Protein AF-A0A7X6BPS3-F1 (afdb_monomer)

Secondary structure (DSSP, 8-state):
---STTSSGGGTS--TT-S--HHHHHHHHHHHHHHHHHHHHHHHHHHHHHHHHSTT--HHHHHHHHHHHHHHHHHHHHSPPPP-

Organism: NCBI:txid74314

Mean predicted aligned error: 8.47 Å

Structure (mmCIF, N/CA/C/O backbone):
data_AF-A0A7X6BPS3-F1
#
_entry.id   AF-A0A7X6BPS3-F1
#
loop_
_atom_site.group_PDB
_atom_site.id
_atom_site.type_symbol
_atom_site.label_atom_id
_atom_site.label_alt_id
_atom_site.label_comp_id
_atom_site.label_asym_id
_atom_site.label_entity_id
_atom_site.label_seq_id
_atom_site.pdbx_PDB_ins_code
_atom_site.Cartn_x
_atom_site.Cartn_y
_atom_site.Cartn_z
_atom_site.occupancy
_atom_site.B_iso_or_equiv
_atom_site.auth_seq_id
_atom_site.auth_comp_id
_atom_site.auth_asym_id
_atom_site.auth_atom_id
_atom_site.pdbx_PDB_model_num
ATOM 1 N N . MET A 1 1 ? 47.281 20.730 -20.257 1.00 46.94 1 MET A N 1
ATOM 2 C CA . MET A 1 1 ? 46.682 21.143 -21.540 1.00 46.94 1 MET A CA 1
ATOM 3 C C . MET A 1 1 ? 45.611 20.114 -21.844 1.00 46.94 1 MET A C 1
ATOM 5 O O . MET A 1 1 ? 45.945 18.939 -21.839 1.00 46.94 1 MET A O 1
ATOM 9 N N . ALA A 1 2 ? 44.342 20.522 -21.914 1.00 57.56 2 ALA A N 1
ATOM 10 C CA . ALA A 1 2 ? 43.244 19.615 -22.242 1.00 57.56 2 ALA A CA 1
ATOM 11 C C . ALA A 1 2 ? 43.372 19.209 -23.716 1.00 57.56 2 ALA A C 1
ATOM 13 O O . ALA A 1 2 ? 43.584 20.080 -24.558 1.00 57.56 2 ALA A O 1
ATOM 14 N N . ASP A 1 3 ? 43.317 17.908 -23.987 1.00 59.22 3 ASP A N 1
ATOM 15 C CA . ASP A 1 3 ? 43.387 17.345 -25.333 1.00 59.22 3 ASP A CA 1
ATOM 16 C C . ASP A 1 3 ? 42.120 17.738 -26.127 1.00 59.22 3 ASP A C 1
ATOM 18 O O . ASP A 1 3 ? 41.011 17.421 -25.685 1.00 59.22 3 ASP A O 1
ATOM 22 N N . PRO A 1 4 ? 42.238 18.472 -27.250 1.00 58.31 4 PRO A N 1
ATOM 23 C CA . PRO A 1 4 ? 41.095 18.939 -28.033 1.00 58.31 4 PRO A CA 1
ATOM 24 C C . PRO A 1 4 ? 40.491 17.870 -28.967 1.00 58.31 4 PRO A C 1
ATOM 26 O O . PRO A 1 4 ? 39.565 18.187 -29.713 1.00 58.31 4 PRO A O 1
ATOM 29 N N . HIS A 1 5 ? 40.961 16.618 -28.944 1.00 54.44 5 HIS A N 1
ATOM 30 C CA . HIS A 1 5 ? 40.597 15.591 -29.931 1.00 54.44 5 HIS A CA 1
ATOM 31 C C . HIS A 1 5 ? 39.385 14.698 -29.599 1.00 54.44 5 HIS A C 1
ATOM 33 O O . HIS A 1 5 ? 39.242 13.653 -30.217 1.00 54.44 5 HIS A O 1
ATOM 39 N N . HIS A 1 6 ? 38.504 15.032 -28.648 1.00 54.06 6 HIS A N 1
ATOM 40 C CA . HIS A 1 6 ? 37.376 14.136 -28.287 1.00 54.06 6 HIS A CA 1
ATOM 41 C C . HIS A 1 6 ? 35.971 14.731 -28.485 1.00 54.06 6 HIS A C 1
ATOM 43 O O . HIS A 1 6 ? 34.979 14.075 -28.183 1.00 54.06 6 HIS A O 1
ATOM 49 N N . ALA A 1 7 ? 35.853 15.960 -28.999 1.00 56.16 7 ALA A N 1
ATOM 50 C CA . ALA A 1 7 ? 34.548 16.602 -29.188 1.00 56.16 7 ALA A CA 1
ATOM 51 C C . ALA A 1 7 ? 33.888 16.299 -30.550 1.00 56.16 7 ALA A C 1
ATOM 53 O O . ALA A 1 7 ? 32.665 16.342 -30.640 1.00 56.16 7 ALA A O 1
ATOM 54 N N . SER A 1 8 ? 34.662 15.996 -31.601 1.00 54.41 8 SER A N 1
ATOM 55 C CA . SER A 1 8 ? 34.124 15.690 -32.940 1.00 54.41 8 SER A CA 1
ATOM 56 C C . SER A 1 8 ? 33.624 14.253 -33.076 1.00 54.41 8 SER A C 1
ATOM 58 O O . SER A 1 8 ? 32.613 14.029 -33.729 1.00 54.41 8 SER A O 1
ATOM 60 N N . ASP A 1 9 ? 34.283 13.301 -32.414 1.00 55.41 9 ASP A N 1
ATOM 61 C CA . ASP A 1 9 ? 34.027 11.866 -32.610 1.00 55.41 9 ASP A CA 1
ATOM 62 C C . ASP A 1 9 ? 32.842 11.364 -31.762 1.00 55.41 9 ASP A C 1
ATOM 64 O O . ASP A 1 9 ? 32.207 10.362 -32.078 1.00 55.41 9 ASP A O 1
ATOM 68 N N . ALA A 1 10 ? 32.469 12.108 -30.713 1.00 57.91 10 ALA A N 1
ATOM 69 C CA . ALA A 1 10 ? 31.342 11.779 -29.838 1.00 57.91 10 ALA A CA 1
ATOM 70 C C . ALA A 1 10 ? 29.965 11.896 -30.524 1.00 57.91 10 ALA A C 1
ATOM 72 O O . ALA A 1 10 ? 28.982 11.342 -30.029 1.00 57.91 10 ALA A O 1
ATOM 73 N N . HIS A 1 11 ? 29.872 12.632 -31.636 1.00 56.09 11 HIS A N 1
ATOM 74 C CA . HIS A 1 11 ? 28.623 12.813 -32.377 1.00 56.09 11 HIS A CA 1
ATOM 75 C C . HIS A 1 11 ? 28.340 11.684 -33.379 1.00 56.09 11 HIS A C 1
ATOM 77 O O . HIS A 1 11 ? 27.166 11.418 -33.638 1.00 56.09 11 HIS A O 1
ATOM 83 N N . ASP A 1 12 ? 29.372 10.998 -33.881 1.00 63.94 12 ASP A N 1
ATOM 84 C CA . ASP A 1 12 ? 29.232 9.929 -34.881 1.00 63.94 12 ASP A CA 1
ATOM 85 C C . ASP A 1 12 ? 29.010 8.536 -34.249 1.00 63.94 12 ASP A C 1
ATOM 87 O O . ASP A 1 12 ? 28.384 7.677 -34.869 1.00 63.94 12 ASP A O 1
ATOM 91 N N . ASP A 1 13 ? 29.422 8.327 -32.991 1.00 71.25 13 ASP A N 1
ATOM 92 C CA . ASP A 1 13 ? 29.230 7.066 -32.243 1.00 71.25 13 ASP A CA 1
ATOM 93 C C . ASP A 1 13 ? 27.847 6.935 -31.568 1.00 71.25 13 ASP A C 1
ATOM 95 O O . ASP A 1 13 ? 27.471 5.869 -31.064 1.00 71.25 13 ASP A O 1
ATOM 99 N N . TYR A 1 14 ? 27.052 8.009 -31.537 1.00 79.00 14 TYR A N 1
ATOM 100 C CA . TYR A 1 14 ? 25.707 7.957 -30.969 1.00 79.00 14 TYR A CA 1
ATOM 101 C C . TYR A 1 14 ? 24.726 7.274 -31.929 1.00 79.00 14 TYR A C 1
ATOM 103 O O . TYR A 1 14 ? 24.306 7.838 -32.939 1.00 79.00 14 TYR A O 1
ATOM 111 N N . VAL A 1 15 ? 24.252 6.085 -31.552 1.00 85.81 15 VAL A N 1
ATOM 112 C CA . VAL A 1 15 ? 23.136 5.419 -32.234 1.00 85.81 15 VAL A CA 1
ATOM 113 C C . VAL A 1 15 ? 21.855 5.628 -31.430 1.00 85.81 15 VAL A C 1
ATOM 115 O O . VAL A 1 15 ? 21.707 5.180 -30.293 1.00 85.81 15 VAL A O 1
ATOM 118 N N . ARG A 1 16 ? 20.877 6.316 -32.023 1.00 85.38 16 ARG A N 1
ATOM 119 C CA . ARG A 1 16 ? 19.594 6.572 -31.358 1.00 85.38 16 ARG A CA 1
ATOM 120 C C . ARG A 1 16 ? 18.914 5.255 -30.966 1.00 85.38 16 ARG A C 1
ATOM 122 O O . ARG A 1 16 ? 18.620 4.428 -31.822 1.00 85.38 16 ARG A O 1
ATOM 129 N N . GLY A 1 17 ? 18.593 5.113 -29.680 1.00 88.00 17 GLY A N 1
ATOM 130 C CA . GLY A 1 17 ? 17.855 3.960 -29.150 1.00 88.00 17 GLY A CA 1
ATOM 131 C C . GLY A 1 17 ? 18.696 2.704 -28.910 1.00 88.00 17 GLY A C 1
ATOM 132 O O . GLY A 1 17 ? 18.134 1.705 -28.477 1.00 88.00 17 GLY A O 1
ATOM 133 N N . SER A 1 18 ? 20.014 2.744 -29.139 1.00 89.06 18 SER A N 1
ATOM 134 C CA . SER A 1 18 ? 20.916 1.642 -28.767 1.00 89.06 18 SER A CA 1
ATOM 135 C C . SER A 1 18 ? 21.317 1.664 -27.288 1.00 89.06 18 SER A C 1
ATOM 137 O O . SER A 1 18 ? 21.953 0.728 -26.811 1.00 89.06 18 SER A O 1
ATOM 139 N N . GLN A 1 19 ? 20.966 2.729 -26.558 1.00 91.12 19 GLN A N 1
ATOM 140 C CA . GLN A 1 19 ? 21.279 2.855 -25.140 1.00 91.12 19 GLN A CA 1
ATOM 141 C C . GLN A 1 19 ? 20.589 1.740 -24.343 1.00 91.12 19 GLN A C 1
ATOM 143 O O . GLN A 1 19 ? 19.371 1.585 -24.410 1.00 91.12 19 GLN A O 1
ATOM 148 N N . HIS A 1 20 ? 21.366 1.015 -23.539 1.00 92.69 20 HIS A N 1
ATOM 149 C CA . HIS A 1 20 ? 20.838 0.059 -22.570 1.00 92.69 20 HIS A CA 1
ATOM 150 C C . HIS A 1 20 ? 19.936 0.762 -21.544 1.00 92.69 20 HIS A C 1
ATOM 152 O O . HIS A 1 20 ? 20.303 1.803 -20.987 1.00 92.69 20 HIS A O 1
ATOM 158 N N . ILE A 1 21 ? 18.747 0.196 -21.312 1.00 94.44 21 ILE A N 1
ATOM 159 C CA . ILE A 1 21 ? 17.720 0.769 -20.427 1.00 94.44 21 ILE A CA 1
ATOM 160 C C . ILE A 1 21 ? 17.382 -0.112 -19.219 1.00 94.44 21 ILE A C 1
ATOM 162 O O . ILE A 1 21 ? 16.355 0.102 -18.577 1.00 94.44 21 ILE A O 1
ATOM 166 N N . ASP A 1 22 ? 18.207 -1.117 -18.925 1.00 95.56 22 ASP A N 1
ATOM 167 C CA . ASP A 1 22 ? 17.899 -2.144 -17.923 1.00 95.56 22 ASP A CA 1
ATOM 168 C C . ASP A 1 22 ? 17.649 -1.534 -16.529 1.00 95.56 22 ASP A C 1
ATOM 170 O O . ASP A 1 22 ? 16.690 -1.890 -15.842 1.00 95.56 22 ASP A O 1
ATOM 174 N N . GLU A 1 23 ? 18.431 -0.520 -16.152 1.00 95.44 23 GLU A N 1
ATOM 175 C CA . GLU A 1 23 ? 18.279 0.186 -14.873 1.00 95.44 23 GLU A CA 1
ATOM 176 C C . GLU A 1 23 ? 17.025 1.073 -14.830 1.00 95.44 23 GLU A C 1
ATOM 178 O O . GLU A 1 23 ? 16.321 1.146 -13.817 1.00 95.44 23 GLU A O 1
ATOM 183 N N . GLN A 1 24 ? 16.694 1.734 -15.941 1.00 96.44 24 GLN A N 1
ATOM 184 C CA . GLN A 1 24 ? 15.482 2.543 -16.068 1.00 96.44 24 GLN A CA 1
ATOM 185 C C . GLN A 1 24 ? 14.233 1.657 -16.017 1.00 96.44 24 GLN A C 1
ATOM 187 O O . GLN A 1 24 ? 13.248 2.026 -15.374 1.00 96.44 24 GLN A O 1
ATOM 192 N N . ALA A 1 25 ? 14.280 0.485 -16.654 1.00 96.44 25 ALA A N 1
ATOM 193 C CA . ALA A 1 25 ? 13.210 -0.502 -16.618 1.00 96.44 25 ALA A CA 1
ATOM 194 C C . ALA A 1 25 ? 12.995 -1.027 -15.191 1.00 96.44 25 ALA A C 1
ATOM 196 O O . ALA A 1 25 ? 11.878 -0.951 -14.682 1.00 96.44 25 ALA A O 1
ATOM 197 N N . SER A 1 26 ? 14.067 -1.437 -14.506 1.00 96.75 26 SER A N 1
ATOM 198 C CA . SER A 1 26 ? 14.031 -1.862 -13.097 1.00 96.75 26 SER A CA 1
ATOM 199 C C . SER A 1 26 ? 13.440 -0.782 -12.179 1.00 96.75 26 SER A C 1
ATOM 201 O O . SER A 1 26 ? 12.551 -1.039 -11.361 1.00 96.75 26 SER A O 1
ATOM 203 N N . THR A 1 27 ? 13.857 0.471 -12.371 1.00 97.50 27 THR A N 1
ATOM 204 C CA . THR A 1 27 ? 13.330 1.613 -11.610 1.00 97.50 27 THR A CA 1
ATOM 205 C C . THR A 1 27 ? 11.834 1.817 -11.857 1.00 97.50 27 THR A C 1
ATOM 207 O O . THR A 1 27 ? 11.070 2.083 -10.924 1.00 97.50 27 THR A O 1
ATOM 210 N N . PHE A 1 28 ? 11.388 1.677 -13.106 1.00 96.38 28 PHE A N 1
ATOM 211 C CA . PHE A 1 28 ? 9.978 1.806 -13.455 1.00 96.38 28 PHE A CA 1
ATOM 212 C C . PHE A 1 28 ? 9.131 0.667 -12.873 1.00 96.38 28 PHE A C 1
ATOM 214 O O . PHE A 1 28 ? 8.050 0.917 -12.338 1.00 96.38 28 PHE A O 1
ATOM 221 N N . GLU A 1 29 ? 9.629 -0.568 -12.894 1.00 96.50 29 GLU A N 1
ATOM 222 C CA . GLU A 1 29 ? 8.964 -1.705 -12.253 1.00 96.50 29 GLU A CA 1
ATOM 223 C C . GLU A 1 29 ? 8.800 -1.489 -10.746 1.00 96.50 29 GLU A C 1
ATOM 225 O O . GLU A 1 29 ? 7.714 -1.711 -10.197 1.00 96.50 29 GLU A O 1
ATOM 230 N N . LEU A 1 30 ? 9.840 -0.988 -10.071 1.00 97.19 30 LEU A N 1
ATOM 231 C CA . LEU A 1 30 ? 9.762 -0.610 -8.662 1.00 97.19 30 LEU A CA 1
ATOM 232 C C . LEU A 1 30 ? 8.689 0.462 -8.429 1.00 97.19 30 LEU A C 1
ATOM 234 O O . LEU A 1 30 ? 7.866 0.316 -7.522 1.00 97.19 30 LEU A O 1
ATOM 238 N N . PHE A 1 31 ? 8.664 1.513 -9.251 1.00 97.44 31 PHE A N 1
ATOM 239 C CA . PHE A 1 31 ? 7.666 2.579 -9.156 1.00 97.44 31 PHE A CA 1
ATOM 240 C C . PHE A 1 31 ? 6.239 2.041 -9.300 1.00 97.44 31 PHE A C 1
ATOM 242 O O . PHE A 1 31 ? 5.378 2.351 -8.475 1.00 97.44 31 PHE A O 1
ATOM 249 N N . ILE A 1 32 ? 5.98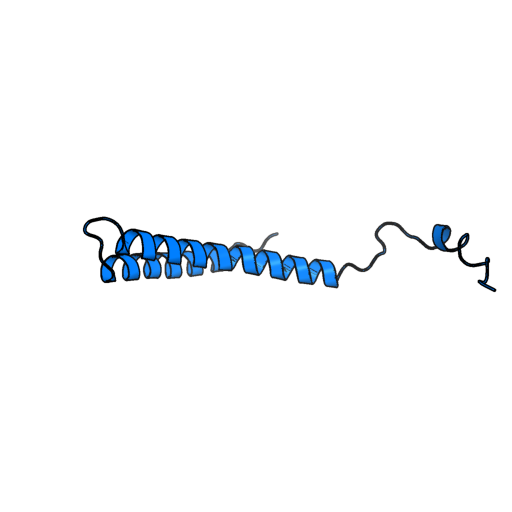0 1.200 -10.302 1.00 95.94 32 ILE A N 1
ATOM 250 C CA . ILE A 1 32 ? 4.654 0.612 -10.522 1.00 95.94 32 ILE A CA 1
ATOM 251 C C . ILE A 1 32 ? 4.253 -0.285 -9.352 1.00 95.94 32 ILE A C 1
ATOM 253 O O . ILE A 1 32 ? 3.110 -0.219 -8.893 1.00 95.94 32 ILE A O 1
ATOM 257 N N . ASN A 1 33 ? 5.181 -1.080 -8.819 1.00 95.25 33 ASN A N 1
ATOM 258 C CA . ASN A 1 33 ? 4.922 -1.903 -7.642 1.00 95.25 33 ASN A CA 1
ATOM 259 C C . ASN A 1 33 ? 4.575 -1.044 -6.417 1.00 95.25 33 ASN A C 1
ATOM 261 O O . ASN A 1 33 ? 3.584 -1.321 -5.737 1.00 95.25 33 ASN A O 1
ATOM 265 N N . LEU A 1 34 ? 5.325 0.030 -6.167 1.00 97.12 34 LEU A N 1
ATOM 266 C CA . LEU A 1 34 ? 5.045 0.978 -5.086 1.00 97.12 34 LEU A CA 1
ATOM 267 C C . LEU A 1 34 ? 3.702 1.683 -5.273 1.00 97.12 34 LEU A C 1
ATOM 269 O O . LEU A 1 34 ? 2.932 1.766 -4.324 1.00 97.12 34 LEU A O 1
ATOM 273 N N . ALA A 1 35 ? 3.378 2.150 -6.476 1.00 96.31 35 ALA A N 1
ATOM 274 C CA . ALA A 1 35 ? 2.100 2.798 -6.752 1.00 96.31 35 ALA A CA 1
ATOM 275 C C . ALA A 1 35 ? 0.925 1.828 -6.547 1.00 96.31 35 ALA A C 1
ATOM 277 O O . ALA A 1 35 ? -0.066 2.164 -5.893 1.00 96.31 35 ALA A O 1
ATOM 278 N N . LYS A 1 36 ? 1.053 0.595 -7.048 1.00 94.12 36 LYS A N 1
ATOM 279 C CA . LYS A 1 36 ? 0.036 -0.457 -6.944 1.00 94.12 36 LYS A CA 1
ATOM 280 C C . LYS A 1 36 ? -0.240 -0.851 -5.493 1.00 94.12 36 LYS A C 1
ATOM 282 O O . LYS A 1 36 ? -1.392 -0.861 -5.070 1.00 94.12 36 LYS A O 1
ATOM 287 N N . TRP A 1 37 ? 0.796 -1.179 -4.729 1.00 96.38 37 TRP A N 1
ATOM 288 C CA . TRP A 1 37 ? 0.630 -1.635 -3.345 1.00 96.38 37 TRP A CA 1
ATOM 289 C C . TRP A 1 37 ? 0.456 -0.474 -2.362 1.00 96.38 37 TRP A C 1
ATOM 291 O O . TRP A 1 37 ? -0.342 -0.564 -1.429 1.00 96.38 37 TRP A O 1
ATOM 301 N N . GLY A 1 38 ? 1.149 0.638 -2.594 1.00 97.75 38 GLY A N 1
ATOM 302 C CA . GLY A 1 38 ? 1.082 1.839 -1.768 1.00 97.75 38 GLY A CA 1
ATOM 303 C C . GLY A 1 38 ? -0.284 2.516 -1.815 1.00 97.75 38 GLY A C 1
ATOM 304 O O . GLY A 1 38 ? -0.797 2.900 -0.767 1.00 97.75 38 GLY A O 1
ATOM 305 N N . SER A 1 39 ? -0.929 2.598 -2.984 1.00 98.00 39 SER A N 1
ATOM 306 C CA . SER A 1 39 ? -2.287 3.160 -3.086 1.00 98.00 39 SER A CA 1
ATOM 307 C C . SER A 1 39 ? -3.320 2.355 -2.288 1.00 98.00 39 SER A C 1
ATOM 309 O O . SER A 1 39 ? -4.132 2.950 -1.579 1.00 98.00 39 SER A O 1
ATOM 311 N N . LEU A 1 40 ? -3.251 1.017 -2.318 1.00 98.19 40 LEU A N 1
ATOM 312 C CA . LEU A 1 40 ? -4.106 0.159 -1.490 1.00 98.19 40 LEU A CA 1
ATOM 313 C C . LEU A 1 40 ? -3.879 0.421 0.003 1.00 98.19 40 LEU A C 1
ATOM 315 O O . LEU A 1 40 ? -4.839 0.544 0.764 1.00 98.19 40 LEU A O 1
ATOM 319 N N . PHE A 1 41 ? -2.619 0.534 0.422 1.00 98.25 41 PHE A N 1
ATOM 320 C CA . PHE A 1 41 ? -2.279 0.789 1.819 1.00 98.25 41 PHE A CA 1
ATOM 321 C C . PHE A 1 41 ? -2.813 2.146 2.297 1.00 98.25 41 PHE A C 1
ATOM 323 O O . PHE A 1 41 ? -3.452 2.224 3.347 1.00 98.25 41 PHE A O 1
ATOM 330 N N . ILE A 1 42 ? -2.643 3.196 1.487 1.00 98.62 42 ILE A N 1
ATOM 331 C CA . ILE A 1 42 ? -3.191 4.531 1.759 1.00 98.62 42 ILE A CA 1
ATOM 332 C C . ILE A 1 42 ? -4.719 4.472 1.870 1.00 98.62 42 ILE A C 1
ATOM 334 O O . ILE A 1 42 ? -5.276 4.998 2.831 1.00 98.62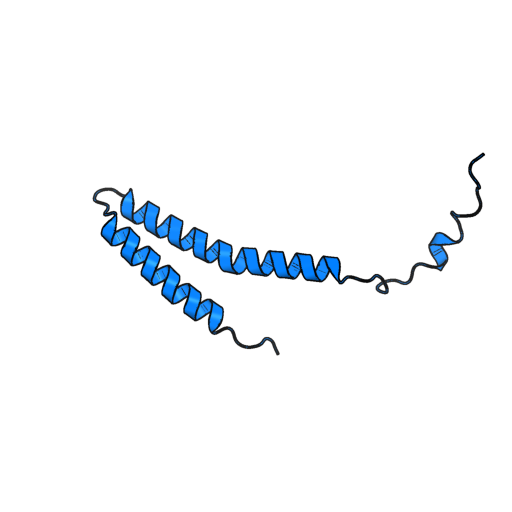 42 ILE A O 1
ATOM 338 N N . ALA A 1 43 ? -5.406 3.790 0.950 1.00 98.50 43 ALA A N 1
ATOM 339 C CA . ALA A 1 43 ? -6.863 3.654 0.990 1.00 98.50 43 ALA A CA 1
ATOM 340 C C . ALA A 1 43 ? -7.358 2.954 2.270 1.00 98.50 43 ALA A C 1
ATOM 342 O O . ALA A 1 43 ? -8.347 3.384 2.870 1.00 98.50 43 ALA A O 1
ATOM 343 N N . CYS A 1 44 ? -6.655 1.912 2.725 1.00 98.75 44 CYS A N 1
ATOM 344 C CA . CYS A 1 44 ? -6.973 1.213 3.972 1.00 98.75 44 CYS A CA 1
ATOM 345 C C . CYS A 1 44 ? -6.780 2.117 5.195 1.00 98.75 44 CYS A C 1
ATOM 347 O O . CYS A 1 44 ? -7.665 2.181 6.049 1.00 98.75 44 CYS A O 1
ATOM 349 N N . ILE A 1 45 ? -5.665 2.854 5.261 1.00 98.69 45 ILE A N 1
ATOM 350 C CA . ILE A 1 45 ? -5.390 3.800 6.353 1.00 98.69 45 ILE A CA 1
ATOM 351 C C . ILE A 1 45 ? -6.443 4.902 6.391 1.00 98.69 45 ILE A C 1
ATOM 353 O O . ILE A 1 45 ? -6.997 5.174 7.452 1.00 98.69 45 ILE A O 1
ATOM 357 N N . LEU A 1 46 ? -6.747 5.522 5.251 1.00 98.69 46 LEU A N 1
ATOM 358 C CA . LEU A 1 46 ? -7.744 6.588 5.193 1.00 98.69 46 LEU A CA 1
ATOM 359 C C . LEU A 1 46 ? -9.114 6.082 5.641 1.00 98.6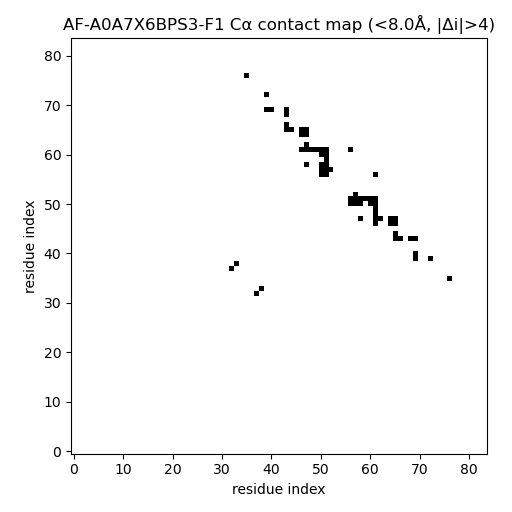9 46 LEU A C 1
ATOM 361 O O . LEU A 1 46 ? -9.754 6.721 6.468 1.00 98.69 46 LEU A O 1
ATOM 365 N N . THR A 1 47 ? -9.528 4.903 5.175 1.00 98.56 47 THR A N 1
ATOM 366 C CA . THR A 1 47 ? -10.793 4.280 5.593 1.00 98.56 47 THR A CA 1
ATOM 367 C C . THR A 1 47 ? -10.835 4.055 7.106 1.00 98.56 47 THR A C 1
ATOM 369 O O . THR A 1 47 ? -11.817 4.409 7.759 1.00 98.56 47 THR A O 1
ATOM 372 N N . PHE A 1 48 ? -9.758 3.512 7.677 1.00 98.75 48 PHE A N 1
ATOM 373 C CA . PHE A 1 48 ? -9.643 3.283 9.114 1.00 98.75 48 PHE A CA 1
ATOM 374 C C . PHE A 1 48 ? -9.732 4.585 9.918 1.00 98.75 48 PHE A C 1
ATOM 376 O O . PHE A 1 48 ? -10.560 4.694 10.823 1.00 98.75 48 PHE A O 1
ATOM 383 N N . LEU A 1 49 ? -8.907 5.578 9.575 1.00 98.56 49 LEU A N 1
ATOM 384 C CA . LEU A 1 49 ? -8.835 6.842 10.307 1.00 98.56 49 LEU A CA 1
ATOM 385 C C . LEU A 1 49 ? -10.142 7.632 10.196 1.00 98.56 49 LEU A C 1
ATOM 387 O O . LEU A 1 49 ? -10.588 8.202 11.188 1.00 98.56 49 LEU A O 1
ATOM 391 N N . VAL A 1 50 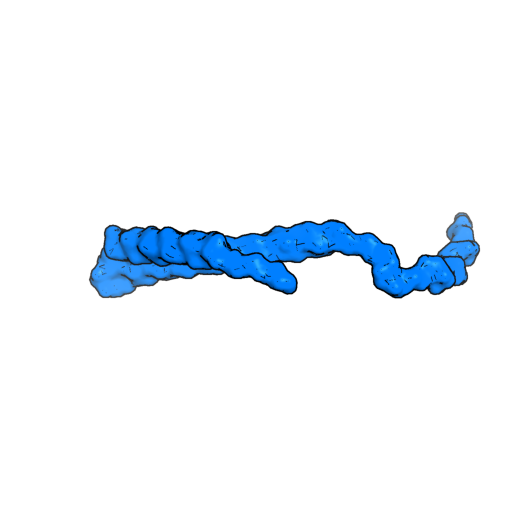? -10.792 7.625 9.029 1.00 98.38 50 VAL A N 1
ATOM 392 C CA . VAL A 1 50 ? -12.087 8.292 8.831 1.00 98.38 50 VAL A CA 1
ATOM 393 C C . VAL A 1 50 ? -13.167 7.653 9.704 1.00 98.38 50 VAL A C 1
ATOM 395 O O . VAL A 1 50 ? -13.866 8.364 10.420 1.00 98.38 50 VAL A O 1
ATOM 398 N N . LEU A 1 51 ? -13.294 6.324 9.703 1.00 98.38 51 LEU A N 1
ATOM 399 C CA . LEU A 1 51 ? -14.325 5.637 10.491 1.00 98.38 51 LEU A CA 1
ATOM 400 C C . LEU A 1 51 ? -14.059 5.668 11.999 1.00 98.38 51 LEU A C 1
ATOM 402 O O . LEU A 1 51 ? -15.006 5.609 12.789 1.00 98.38 51 LEU A O 1
ATOM 406 N N . TRP A 1 52 ? -12.795 5.782 12.404 1.00 98.44 52 TRP A N 1
ATOM 407 C CA . TRP A 1 52 ? -12.437 5.979 13.802 1.00 98.44 52 TRP A CA 1
ATOM 408 C C . TRP A 1 52 ? -12.768 7.404 14.264 1.00 98.44 52 TRP A C 1
ATOM 410 O O . TRP A 1 52 ? -13.468 7.564 15.261 1.00 98.44 52 TRP A O 1
ATOM 420 N N . PHE A 1 53 ? -12.302 8.434 13.556 1.00 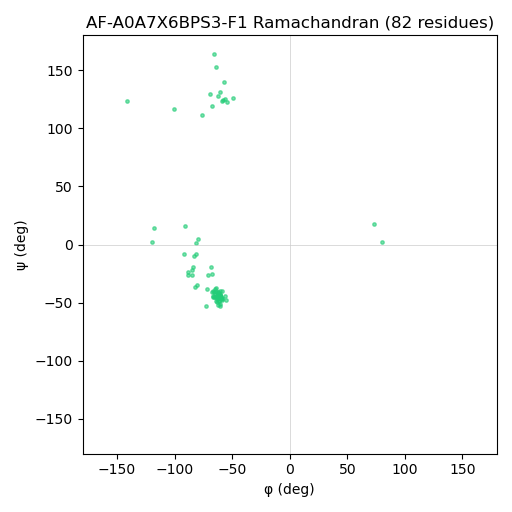98.06 53 PHE A N 1
ATOM 421 C CA . PHE A 1 53 ? -12.342 9.810 14.063 1.00 98.06 53 PHE A CA 1
ATOM 422 C C . PHE A 1 53 ? -13.593 10.618 13.689 1.00 98.06 53 PHE A C 1
ATOM 424 O O . PHE A 1 53 ? -13.775 11.714 14.220 1.00 98.06 53 PHE A O 1
ATOM 431 N N . GLN A 1 54 ? -14.469 10.118 12.814 1.00 97.50 54 GLN A N 1
ATOM 432 C CA . GLN A 1 54 ? -15.754 10.776 12.543 1.00 97.50 54 GLN A CA 1
ATOM 433 C C . GLN A 1 54 ? -16.663 10.804 13.798 1.00 97.50 54 GLN A C 1
ATOM 435 O O . GLN A 1 54 ? -16.519 9.939 14.664 1.00 97.50 54 GLN A O 1
ATOM 440 N N . PRO A 1 55 ? -17.591 11.772 13.951 1.00 97.88 55 PRO A N 1
ATOM 441 C CA . PRO A 1 55 ? -18.464 11.855 15.126 1.00 97.88 55 PRO A CA 1
ATOM 442 C C . PRO A 1 55 ? -19.268 10.567 15.363 1.00 97.88 55 PRO A C 1
ATOM 444 O O . PRO A 1 55 ? -19.974 10.092 14.480 1.00 97.88 55 PRO A O 1
ATOM 447 N N . GLY A 1 56 ? -19.168 9.990 16.564 1.00 96.50 56 GLY A N 1
ATOM 448 C CA . GLY A 1 56 ? -19.752 8.669 16.849 1.00 96.50 56 GLY A CA 1
ATOM 449 C C . GLY A 1 56 ? -18.992 7.501 16.204 1.00 96.50 56 GLY A C 1
ATOM 450 O O . GLY A 1 56 ? -19.539 6.409 16.060 1.00 96.50 56 GLY A O 1
ATOM 451 N N . GLY A 1 57 ? -17.746 7.732 15.791 1.00 96.88 57 GLY A N 1
ATOM 452 C CA . GLY A 1 57 ? -16.865 6.752 15.175 1.00 96.88 57 GLY A CA 1
ATOM 453 C C . GLY A 1 57 ? -16.465 5.613 16.105 1.00 96.88 57 GLY A C 1
ATOM 454 O O . GLY A 1 57 ? -16.626 5.658 17.326 1.00 96.88 57 GLY A O 1
ATOM 455 N N . SER A 1 58 ? -15.944 4.551 15.498 1.00 97.94 58 SER A N 1
ATOM 456 C CA . SER A 1 58 ? -15.593 3.317 16.194 1.00 97.94 58 SER A CA 1
ATOM 457 C C . SER A 1 58 ? -14.299 2.751 15.641 1.00 97.94 58 SER A C 1
ATOM 459 O O . SER A 1 58 ? -14.196 2.433 14.455 1.00 97.94 58 SER A O 1
ATOM 461 N N . PHE A 1 59 ? -13.327 2.567 16.535 1.00 97.62 59 PHE A N 1
ATOM 462 C CA . PHE A 1 59 ? -12.057 1.922 16.218 1.00 97.62 59 PHE A CA 1
ATOM 463 C C . PHE A 1 59 ? -12.273 0.530 15.614 1.00 97.62 59 PHE A C 1
ATOM 465 O O . PHE A 1 59 ? -11.702 0.209 14.577 1.00 97.62 59 PHE A O 1
ATOM 472 N N . ILE A 1 60 ? -13.126 -0.289 16.243 1.00 98.25 60 ILE A N 1
ATOM 473 C CA . ILE A 1 60 ? -13.358 -1.680 15.828 1.00 98.25 60 ILE A CA 1
ATOM 474 C C . ILE A 1 60 ? -14.033 -1.719 14.456 1.00 98.25 60 ILE A C 1
ATOM 476 O O . ILE A 1 60 ? -13.598 -2.468 13.584 1.00 98.25 60 ILE A O 1
ATOM 480 N N . ALA A 1 61 ? -15.059 -0.889 14.239 1.00 97.38 61 ALA A N 1
ATOM 481 C CA . ALA A 1 61 ? -15.738 -0.828 12.947 1.00 97.38 61 ALA A CA 1
ATOM 482 C C . ALA A 1 61 ? -14.782 -0.371 11.835 1.00 97.38 61 ALA A C 1
ATOM 484 O O . ALA A 1 61 ? -14.731 -0.992 10.773 1.00 97.38 61 ALA A O 1
ATOM 485 N N . GLY A 1 62 ? -13.974 0.662 12.101 1.00 98.44 62 GLY A N 1
ATOM 486 C CA . GLY A 1 62 ? -12.946 1.127 11.174 1.00 98.44 62 GLY A CA 1
ATOM 487 C C . GLY A 1 62 ? -11.904 0.053 10.864 1.00 98.44 62 GLY A C 1
ATOM 488 O O . GLY A 1 62 ? -11.549 -0.132 9.702 1.00 98.44 62 GLY A O 1
ATOM 489 N N . ALA A 1 63 ? -11.436 -0.682 11.877 1.00 98.56 63 ALA A N 1
ATOM 490 C CA . ALA A 1 63 ? -10.438 -1.736 11.709 1.00 98.56 63 ALA A CA 1
ATOM 491 C C . ALA A 1 63 ? -10.971 -2.894 10.853 1.00 98.56 63 ALA A C 1
ATOM 493 O O . ALA A 1 63 ? -10.276 -3.360 9.951 1.00 98.56 63 ALA A O 1
ATOM 494 N N . ILE A 1 64 ? -12.219 -3.320 11.080 1.00 98.69 64 ILE A N 1
ATOM 495 C CA . ILE A 1 64 ? -12.872 -4.356 10.268 1.00 98.69 64 ILE A CA 1
ATOM 496 C C . ILE A 1 64 ? -13.026 -3.880 8.821 1.00 98.69 64 ILE A C 1
ATOM 498 O O . ILE A 1 64 ? -12.665 -4.610 7.901 1.00 98.69 64 ILE A O 1
ATOM 502 N N . ALA A 1 65 ? -13.513 -2.656 8.603 1.00 98.56 65 ALA A N 1
ATOM 503 C CA . ALA A 1 65 ? -13.691 -2.108 7.260 1.00 98.56 65 ALA A CA 1
ATOM 504 C C . ALA A 1 65 ? -12.362 -2.019 6.491 1.00 98.56 65 ALA A C 1
ATOM 506 O O . ALA A 1 65 ? -12.278 -2.466 5.346 1.00 98.56 65 ALA A O 1
ATOM 507 N N . ALA A 1 66 ? -11.306 -1.509 7.130 1.00 98.62 66 ALA A N 1
ATOM 508 C CA . ALA A 1 66 ? -9.976 -1.441 6.535 1.00 98.62 66 ALA A CA 1
ATOM 509 C C . ALA A 1 66 ? -9.389 -2.833 6.256 1.00 98.62 66 ALA A C 1
ATOM 511 O O . ALA A 1 66 ? -8.771 -3.035 5.213 1.00 98.62 66 ALA A O 1
ATOM 512 N N . PHE A 1 67 ? -9.621 -3.812 7.136 1.00 98.69 67 PHE A N 1
ATOM 513 C CA . PHE A 1 67 ? -9.188 -5.192 6.921 1.00 98.69 67 PHE A CA 1
ATOM 514 C C . PHE A 1 67 ? -9.910 -5.848 5.738 1.00 98.69 67 PHE A C 1
ATOM 516 O O . PHE A 1 67 ? -9.267 -6.465 4.890 1.00 98.69 67 PHE A O 1
ATOM 523 N N . VAL A 1 68 ? -11.231 -5.683 5.637 1.00 98.62 68 VAL A N 1
ATOM 524 C CA . VAL A 1 68 ? -12.013 -6.190 4.500 1.00 98.62 68 VAL A CA 1
ATOM 525 C C . VAL A 1 68 ? -11.538 -5.550 3.195 1.00 98.62 68 VAL A C 1
ATOM 527 O O . VAL A 1 68 ? -11.317 -6.268 2.219 1.00 98.62 68 VAL A O 1
ATOM 530 N N . LEU A 1 69 ? -11.315 -4.230 3.183 1.00 98.50 69 LEU A N 1
ATOM 531 C CA . LEU A 1 69 ? -10.776 -3.520 2.021 1.00 98.50 69 LEU A CA 1
ATOM 532 C C . LEU A 1 69 ? -9.384 -4.034 1.637 1.00 98.50 69 LEU A C 1
ATOM 534 O O . LEU A 1 69 ? -9.127 -4.262 0.456 1.00 98.50 69 LEU A O 1
ATOM 538 N N . LEU A 1 70 ? -8.508 -4.267 2.617 1.00 98.50 70 LEU A N 1
ATOM 539 C CA . LEU A 1 70 ? -7.178 -4.821 2.386 1.00 98.50 70 LEU A CA 1
ATOM 540 C C . LEU A 1 70 ? -7.264 -6.206 1.743 1.00 98.50 70 LEU A C 1
ATOM 542 O O . LEU A 1 70 ? -6.641 -6.433 0.709 1.00 98.50 70 LEU A O 1
ATOM 546 N N . VAL A 1 71 ? -8.045 -7.126 2.315 1.00 98.38 71 VAL A N 1
ATOM 547 C CA . VAL A 1 71 ? -8.186 -8.494 1.791 1.00 98.38 71 VAL A CA 1
ATOM 548 C C . VAL A 1 71 ? -8.772 -8.473 0.381 1.00 98.38 71 VAL A C 1
ATOM 550 O O . VAL A 1 71 ? -8.201 -9.082 -0.525 1.00 98.38 71 VAL A O 1
ATOM 553 N N . ALA A 1 72 ? -9.862 -7.735 0.166 1.00 97.88 72 ALA A N 1
ATOM 554 C CA . ALA A 1 72 ? -10.478 -7.603 -1.151 1.00 97.88 72 ALA A CA 1
ATOM 555 C C . ALA A 1 72 ? -9.502 -6.997 -2.173 1.00 97.88 72 ALA A C 1
ATOM 557 O O . ALA A 1 72 ? -9.349 -7.526 -3.274 1.00 97.88 72 ALA A O 1
ATOM 558 N N . GLY A 1 73 ? -8.788 -5.937 -1.788 1.00 96.75 73 GLY A N 1
ATOM 559 C CA . GLY A 1 73 ? -7.778 -5.286 -2.615 1.00 96.75 73 GLY A CA 1
ATOM 560 C C . GLY A 1 73 ? -6.617 -6.213 -2.969 1.00 96.75 73 GLY A C 1
ATOM 561 O O . GLY A 1 73 ? -6.242 -6.295 -4.134 1.00 96.75 73 GLY A O 1
ATOM 562 N N . VAL A 1 74 ? -6.081 -6.976 -2.012 1.00 96.56 74 VAL A N 1
ATOM 563 C CA . VAL A 1 74 ? -5.008 -7.956 -2.261 1.00 96.56 74 VAL A CA 1
ATOM 564 C C . VAL A 1 74 ? -5.470 -9.031 -3.244 1.00 96.56 74 VAL A C 1
ATOM 566 O O . VAL A 1 74 ? -4.735 -9.357 -4.178 1.00 96.56 74 VAL A O 1
ATOM 569 N N . LEU A 1 75 ? -6.675 -9.579 -3.059 1.00 96.00 75 LEU A N 1
ATOM 570 C CA . LEU A 1 75 ? -7.233 -10.590 -3.961 1.00 96.00 75 LEU A CA 1
ATOM 571 C C . LEU A 1 75 ? -7.430 -10.028 -5.375 1.00 96.00 75 LEU A C 1
ATOM 573 O O . LEU A 1 75 ? -7.051 -10.681 -6.345 1.00 96.00 75 LEU A O 1
ATOM 577 N N . PHE A 1 76 ? -7.940 -8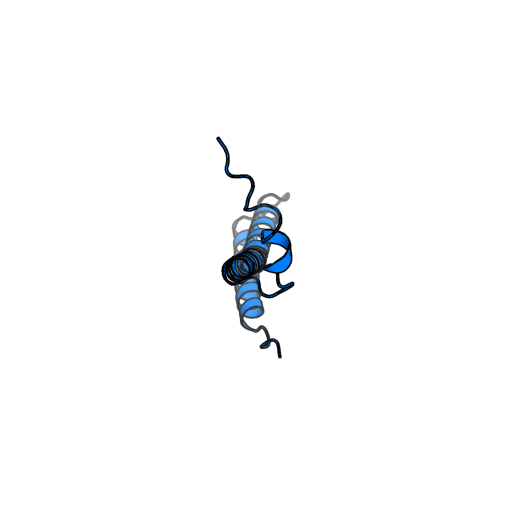.801 -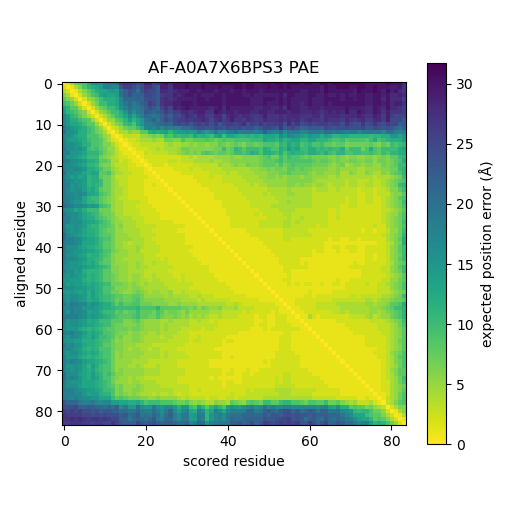5.494 1.00 94.06 76 PHE A N 1
ATOM 578 C CA . PHE A 1 76 ? -8.131 -8.124 -6.778 1.00 94.06 76 PHE A CA 1
ATOM 579 C C . PHE A 1 76 ? -6.804 -7.794 -7.479 1.00 94.06 76 PHE A C 1
ATOM 581 O O . PHE A 1 76 ? -6.630 -8.051 -8.666 1.00 94.06 76 PHE A O 1
ATOM 588 N N . LEU A 1 77 ? -5.812 -7.281 -6.749 1.00 92.75 77 LEU A N 1
ATOM 589 C CA . LEU A 1 77 ? -4.493 -6.963 -7.307 1.00 92.75 77 LEU A CA 1
ATOM 590 C C . LEU A 1 77 ? -3.705 -8.210 -7.730 1.00 92.75 77 LEU A C 1
ATOM 592 O O . LEU A 1 77 ? -2.821 -8.109 -8.591 1.00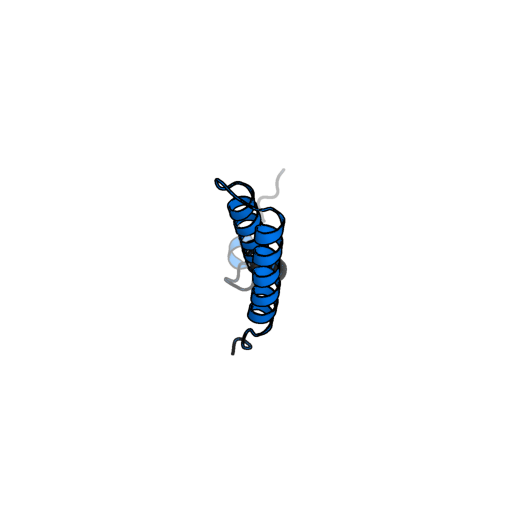 92.75 77 LEU A O 1
ATOM 596 N N . ARG A 1 78 ? -3.999 -9.367 -7.126 1.00 90.31 78 ARG A N 1
ATOM 597 C CA . ARG A 1 78 ? -3.433 -10.673 -7.492 1.00 90.31 78 ARG A CA 1
ATOM 598 C C . ARG A 1 78 ? -4.184 -11.366 -8.629 1.00 90.31 78 ARG A C 1
ATOM 600 O O . ARG A 1 78 ? -3.582 -12.202 -9.290 1.00 90.31 78 ARG A O 1
ATOM 607 N N . SER A 1 79 ? -5.447 -11.022 -8.886 1.00 85.94 79 SER A N 1
ATOM 608 C CA . SER A 1 79 ? -6.245 -11.628 -9.964 1.00 85.94 79 SER A CA 1
ATOM 609 C C . SER A 1 79 ? -5.986 -11.026 -11.352 1.00 85.94 79 SER A C 1
ATOM 611 O O . SER A 1 79 ? -6.612 -11.449 -12.325 1.00 85.94 79 SER A O 1
ATOM 613 N N . GLY A 1 80 ? -5.068 -10.056 -11.462 1.00 70.31 80 GLY A N 1
ATOM 614 C CA . GLY A 1 80 ? -4.744 -9.371 -12.713 1.00 70.31 80 GLY A CA 1
ATOM 615 C C . GLY A 1 80 ? -4.477 -10.338 -13.872 1.00 70.31 80 GLY A C 1
ATOM 616 O O . GLY A 1 80 ? -3.639 -11.235 -13.767 1.00 70.31 80 GLY A O 1
ATOM 617 N N . LYS A 1 81 ? -5.192 -10.144 -14.990 1.00 64.75 81 LYS A N 1
ATOM 618 C CA . LYS A 1 81 ? -4.917 -10.848 -16.252 1.00 64.75 81 LYS A CA 1
ATOM 619 C C . LYS A 1 81 ? -3.471 -10.586 -16.668 1.00 64.75 81 LYS A C 1
ATOM 621 O O . LYS A 1 81 ? -3.001 -9.454 -16.572 1.00 64.75 81 LYS A O 1
ATOM 626 N N . LYS A 1 82 ? -2.794 -11.625 -17.171 1.00 54.34 82 LYS A N 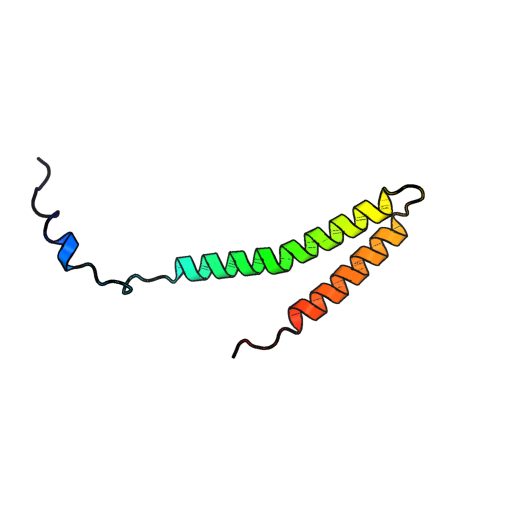1
ATOM 627 C CA . LYS A 1 82 ? -1.508 -11.465 -17.860 1.00 54.34 82 LYS A CA 1
ATOM 628 C C . LYS A 1 82 ? -1.713 -10.443 -18.982 1.00 54.34 82 LYS A C 1
ATOM 630 O O . LYS A 1 82 ? -2.622 -10.624 -19.791 1.00 54.34 82 LYS A O 1
ATOM 635 N N . ALA A 1 83 ? -0.934 -9.364 -18.978 1.00 55.34 83 ALA A N 1
ATOM 636 C CA . ALA A 1 83 ? -0.867 -8.479 -20.131 1.00 55.34 83 ALA A CA 1
ATOM 637 C C . ALA A 1 83 ? -0.407 -9.335 -21.323 1.00 55.34 83 ALA A C 1
ATOM 639 O O . ALA A 1 83 ? 0.571 -10.074 -21.191 1.00 55.34 83 ALA A O 1
ATOM 640 N N . HIS A 1 84 ? -1.209 -9.337 -22.390 1.00 38.62 84 HIS A N 1
ATOM 641 C CA . HIS A 1 84 ? -0.920 -10.041 -23.638 1.00 38.62 84 HIS A CA 1
ATOM 642 C C . HIS A 1 84 ? 0.198 -9.341 -24.403 1.00 38.62 84 HIS A C 1
ATOM 644 O O . HIS A 1 84 ? 0.213 -8.090 -24.370 1.00 38.62 84 HIS A O 1
#

Radius of gyration: 24.77 Å; Cα contacts (8 Å, |Δi|>4): 34; chains: 1; bounding box: 66×33×52 Å

pLDDT: mean 87.69, std 16.66, range [38.62, 98.75]

Sequence (84 aa):
MADPHHASDAHDDYVRGSQHIDEQASTFELFINLAKWGSLFIACILTFLVLWFQPGGSFIAGAIAAFVLLVAGVLFLRSGKKAH

InterPro domains:
  IPR012422 Cytochrome c oxidase, subunit IV, bacterial aa3 type [PF07835] (21-53)
  IPR036596 Bacterial aa3 type cytochrome c oxidase subunit IV superfamily [G3DSA:1.20.5.160] (1-52)
  IPR036596 Bacterial aa3 type cytochrome c oxidase subunit IV superfamily [SSF81469] (13-53)

Foldseek 3Di:
DDDPPPPPVVVVPDDPPPDDCPVVVVVVVVVVVCCLLVVLVVVLVVQQVCQQPPVVHDNVVSNVVSVVSSVVSVVVSVVDDDDD

Solvent-accessible surface area (backbone atoms only — not comparable to full-atom values): 5015 Å² total; per-residue (Å²): 132,84,81,83,84,63,74,75,60,62,66,76,73,63,57,91,85,70,69,86,51,68,67,60,51,53,52,48,53,51,49,52,51,46,53,62,54,48,51,54,52,52,52,26,50,51,47,22,53,50,38,31,72,40,92,93,41,34,60,68,61,10,50,52,54,19,50,51,50,44,54,53,48,53,55,54,71,67,63,59,75,79,84,128